Protein AF-A0A074JGA3-F1 (afdb_monomer_lite)

Organism: NCBI:txid1353537

Foldseek 3Di:
DDDPPDPPPDPPVVVVVVVVCVVCVVVVHHDDDDDDPLNVLQVVQCPPHCPSSVVCVVVSCVVVVND

Secondary structure (DSSP, 8-state):
-----------HHHHHHHHHHHHHHHTTPPP-----HHHHHHGGG-BTBHHHHHHHHHHHHHHHT--

Sequence (67 aa):
MNSTRGLRNRAPLKDWTAQAEFELTECGITLCELSRDRDRVVWPHATAGFGKVKKKIRRILDQLGLD

pLDDT: mean 84.76, std 15.7, range [34.03, 96.88]

Radius of gyration: 18.6 Å; chains: 1; bounding box: 32×16×63 Å

Structure (mmCIF, N/CA/C/O backbone):
data_AF-A0A074JGA3-F1
#
_entry.id   AF-A0A074JGA3-F1
#
loop_
_atom_site.group_PDB
_atom_site.id
_atom_site.type_symbol
_atom_site.label_atom_id
_atom_site.label_alt_id
_atom_site.label_comp_id
_atom_site.label_asym_id
_atom_site.label_entity_id
_atom_site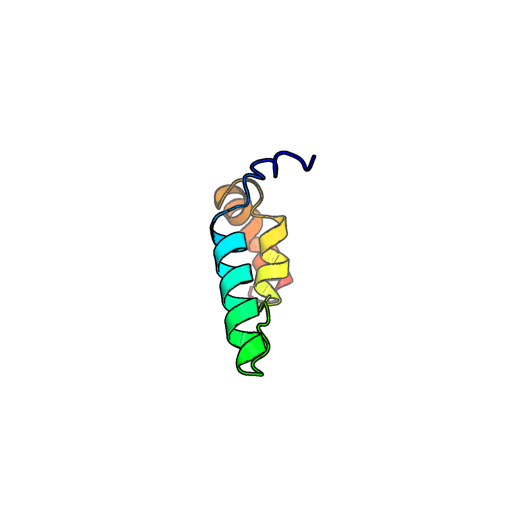.label_seq_id
_atom_site.pdbx_PDB_ins_code
_atom_site.Cartn_x
_atom_site.Cartn_y
_atom_site.Cartn_z
_atom_site.occupancy
_atom_site.B_iso_or_equiv
_atom_site.auth_seq_id
_atom_site.auth_comp_id
_atom_site.auth_asym_id
_atom_site.auth_atom_id
_atom_site.pdbx_PDB_model_num
ATOM 1 N N . MET A 1 1 ? 8.897 3.149 40.835 1.00 38.53 1 MET A N 1
ATOM 2 C CA . MET A 1 1 ? 9.455 2.249 39.803 1.00 38.53 1 MET A CA 1
ATOM 3 C C . MET A 1 1 ? 8.449 2.114 38.671 1.00 38.53 1 MET A C 1
ATOM 5 O O . MET A 1 1 ? 7.424 1.486 38.871 1.00 38.53 1 MET A O 1
ATOM 9 N N . ASN A 1 2 ? 8.701 2.800 37.554 1.00 34.03 2 ASN A N 1
ATOM 10 C CA . ASN A 1 2 ? 8.402 2.421 36.161 1.00 34.03 2 ASN A CA 1
ATOM 11 C C . ASN A 1 2 ? 8.552 3.692 35.321 1.00 34.03 2 ASN A C 1
ATOM 13 O O . ASN A 1 2 ? 7.697 4.566 35.320 1.00 34.03 2 ASN A O 1
ATOM 17 N N . SER A 1 3 ? 9.780 3.951 34.888 1.00 39.50 3 SER A N 1
ATOM 18 C CA . SER A 1 3 ? 10.320 3.485 33.604 1.00 39.50 3 SER A CA 1
ATOM 19 C C . SER A 1 3 ? 9.869 4.432 32.500 1.00 39.50 3 SER A C 1
ATOM 21 O O . SER A 1 3 ? 8.749 4.384 31.995 1.00 39.50 3 SER A O 1
ATOM 23 N N . THR A 1 4 ? 10.781 5.357 32.223 1.00 49.12 4 THR A N 1
ATOM 24 C CA . THR A 1 4 ? 10.807 6.351 31.161 1.00 49.12 4 THR A CA 1
ATOM 25 C C . THR A 1 4 ? 10.272 5.745 29.868 1.00 49.12 4 THR A C 1
ATOM 27 O O . THR A 1 4 ? 10.939 4.941 29.217 1.00 49.12 4 THR A O 1
ATOM 30 N N . ARG A 1 5 ? 9.040 6.109 29.495 1.00 51.69 5 ARG A N 1
ATOM 31 C CA . ARG A 1 5 ? 8.449 5.757 28.203 1.00 51.69 5 ARG A CA 1
ATOM 32 C C . ARG A 1 5 ? 9.268 6.498 27.142 1.00 51.69 5 ARG A C 1
ATOM 34 O O . ARG A 1 5 ? 9.044 7.677 26.894 1.00 51.69 5 ARG A O 1
ATOM 41 N N . GLY A 1 6 ? 10.294 5.826 26.617 1.00 48.31 6 GLY A N 1
ATOM 42 C CA . GLY A 1 6 ? 11.218 6.380 25.636 1.00 48.31 6 GLY A CA 1
ATOM 43 C C . GLY A 1 6 ? 10.450 7.017 24.485 1.00 48.31 6 GLY A C 1
ATOM 44 O O . GLY A 1 6 ? 9.536 6.400 23.932 1.00 48.31 6 GLY A O 1
ATOM 45 N N . LEU A 1 7 ? 10.812 8.257 24.160 1.00 55.31 7 LEU A N 1
ATOM 46 C CA . LEU A 1 7 ? 10.326 9.002 23.005 1.00 55.31 7 LEU A CA 1
ATOM 47 C C . LEU A 1 7 ? 10.692 8.222 21.734 1.00 55.31 7 LEU A C 1
ATOM 49 O O . LEU A 1 7 ? 11.746 8.419 21.134 1.00 55.31 7 LEU A O 1
ATOM 53 N N . ARG A 1 8 ? 9.831 7.282 21.337 1.00 56.00 8 ARG A N 1
ATOM 54 C CA . ARG A 1 8 ? 9.845 6.714 19.993 1.00 56.00 8 ARG A CA 1
ATOM 55 C C . ARG A 1 8 ? 9.395 7.834 19.071 1.00 56.00 8 ARG A C 1
ATOM 57 O O . ARG A 1 8 ? 8.232 8.214 19.107 1.00 56.00 8 ARG A O 1
ATOM 64 N N . ASN A 1 9 ? 10.319 8.356 18.273 1.00 59.41 9 ASN A N 1
ATOM 65 C CA . ASN A 1 9 ? 10.024 9.240 17.152 1.00 59.41 9 ASN A CA 1
ATOM 66 C C . ASN A 1 9 ? 9.193 8.451 16.120 1.00 59.41 9 ASN A C 1
ATOM 68 O O . ASN A 1 9 ? 9.736 7.864 15.183 1.00 59.41 9 ASN A O 1
ATOM 72 N N . ARG A 1 10 ? 7.888 8.302 16.371 1.00 63.19 10 ARG A N 1
ATOM 73 C CA . ARG A 1 10 ? 6.933 7.765 15.403 1.00 63.19 10 ARG A CA 1
ATOM 74 C C . ARG A 1 10 ? 6.656 8.865 14.380 1.00 63.19 10 ARG A C 1
ATOM 76 O O . ARG A 1 10 ? 6.611 10.043 14.715 1.00 63.19 10 ARG A O 1
ATOM 83 N N . ALA A 1 11 ? 6.511 8.483 13.114 1.00 77.88 1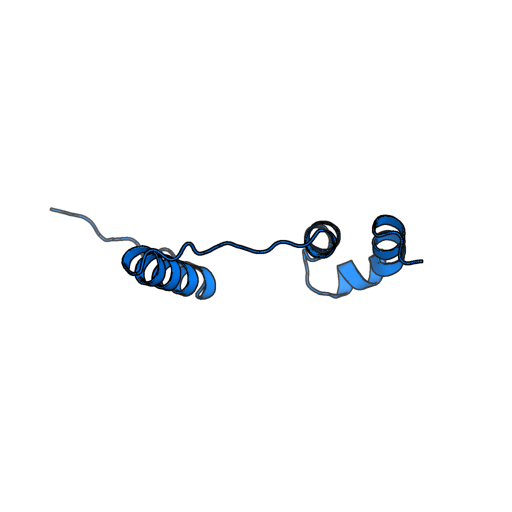1 ALA A N 1
ATOM 84 C CA . ALA A 1 11 ? 6.142 9.437 12.074 1.00 77.88 11 ALA A CA 1
ATOM 85 C C . ALA A 1 11 ? 4.725 9.986 12.360 1.00 77.88 11 ALA A C 1
ATOM 87 O O . ALA A 1 11 ? 3.851 9.168 12.651 1.00 77.88 11 ALA A O 1
ATOM 88 N N . PRO A 1 12 ? 4.457 11.299 12.200 1.00 87.19 12 PRO A N 1
ATOM 89 C CA . PRO A 1 12 ? 3.168 11.918 12.544 1.00 87.19 12 PRO A CA 1
ATOM 90 C C . PRO A 1 12 ? 1.941 11.206 11.960 1.00 87.19 12 PRO A C 1
ATOM 92 O O . PRO A 1 12 ? 0.924 11.051 12.628 1.00 87.19 12 PRO A O 1
ATOM 95 N N . LEU A 1 13 ? 2.063 10.680 10.736 1.00 86.75 13 LEU A N 1
ATOM 96 C CA . LEU A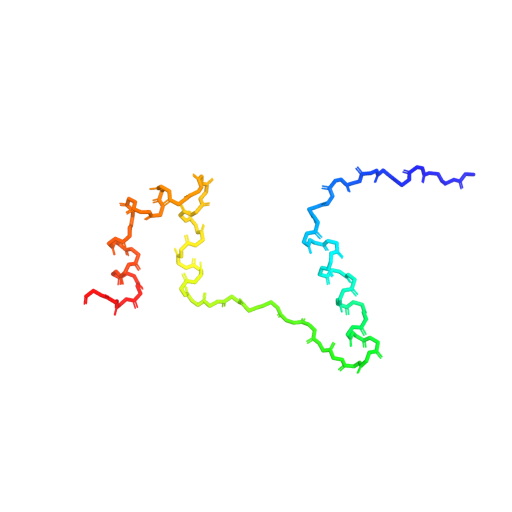 1 13 ? 1.010 9.889 10.099 1.00 86.75 13 LEU A CA 1
ATOM 97 C C . LEU A 1 13 ? 0.654 8.635 10.909 1.00 86.75 13 LEU A C 1
ATOM 99 O O . LEU A 1 13 ? -0.517 8.325 11.070 1.00 86.75 13 LEU A O 1
ATOM 103 N N . LYS A 1 14 ? 1.651 7.920 11.440 1.00 86.25 14 LYS A N 1
ATOM 104 C CA . LYS A 1 14 ? 1.420 6.701 12.227 1.00 86.25 14 LYS A CA 1
ATOM 105 C C . LYS A 1 14 ? 0.734 6.994 13.555 1.00 86.25 14 LYS A C 1
ATOM 107 O O . LYS A 1 14 ? 0.024 6.121 14.049 1.0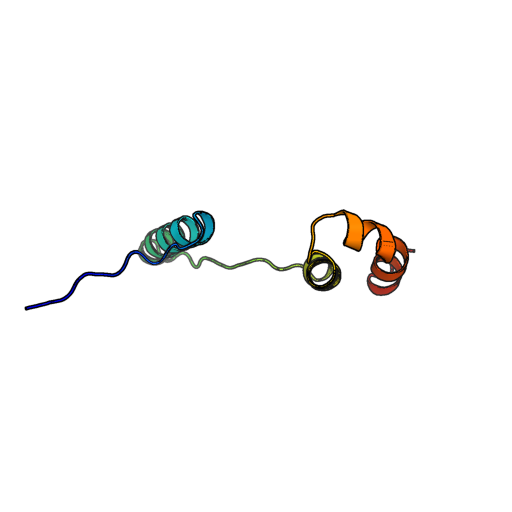0 86.25 14 LYS A O 1
ATOM 112 N N . ASP A 1 15 ? 0.948 8.174 14.122 1.00 89.62 15 ASP A N 1
ATOM 113 C CA . ASP A 1 15 ? 0.261 8.589 15.344 1.00 89.62 15 ASP A CA 1
ATOM 114 C C . ASP A 1 15 ? -1.196 8.952 15.047 1.00 89.62 15 ASP A C 1
ATOM 116 O O . ASP A 1 15 ? -2.095 8.483 15.739 1.00 89.62 15 ASP A O 1
ATOM 120 N N . TRP A 1 16 ? -1.451 9.682 13.958 1.00 90.69 16 TRP A N 1
ATOM 121 C CA . TRP A 1 16 ? -2.815 10.020 13.539 1.00 90.69 16 TRP A CA 1
ATOM 122 C C . TRP A 1 16 ? -3.632 8.797 13.127 1.00 90.69 16 TRP A C 1
ATOM 124 O O . TRP A 1 16 ? -4.785 8.676 13.526 1.00 90.69 16 TRP A O 1
ATOM 134 N N . THR A 1 17 ? -3.044 7.861 12.376 1.00 92.69 17 THR A N 1
ATOM 135 C CA . THR A 1 17 ? -3.732 6.618 11.998 1.00 92.69 17 THR A CA 1
ATOM 136 C C . THR A 1 17 ? -4.082 5.783 13.226 1.00 92.69 17 THR A C 1
ATOM 138 O O . THR A 1 17 ? -5.180 5.248 13.282 1.00 92.69 17 THR A O 1
ATOM 141 N N . ALA A 1 18 ? -3.192 5.705 14.221 1.00 91.94 18 ALA A N 1
ATOM 142 C CA . ALA A 1 18 ? -3.460 4.954 15.447 1.00 91.94 18 ALA A CA 1
ATOM 143 C C . ALA A 1 18 ? -4.597 5.577 16.272 1.00 91.94 18 ALA A C 1
ATOM 145 O O . ALA A 1 18 ? -5.437 4.853 16.799 1.00 91.94 18 ALA A O 1
ATOM 146 N N . GLN A 1 19 ? -4.645 6.911 16.356 1.00 93.19 19 GLN A N 1
ATOM 147 C CA . GLN A 1 19 ? -5.742 7.606 17.027 1.00 93.19 19 GLN A CA 1
ATOM 148 C C . GLN A 1 19 ? -7.075 7.382 16.298 1.00 93.19 19 GLN A C 1
ATOM 150 O O . GLN A 1 19 ? -8.070 7.037 16.929 1.00 93.19 19 GLN A O 1
ATOM 155 N N . ALA A 1 20 ? -7.083 7.514 14.969 1.00 93.88 20 ALA A N 1
ATOM 156 C CA . ALA A 1 20 ? -8.278 7.288 14.162 1.00 93.88 20 ALA A CA 1
ATOM 157 C C . ALA A 1 20 ? -8.767 5.833 14.245 1.00 93.88 20 ALA A C 1
ATOM 159 O O . ALA A 1 20 ? -9.963 5.596 14.354 1.00 93.88 20 ALA A O 1
ATOM 160 N N . GLU A 1 21 ? -7.860 4.854 14.224 1.00 95.38 21 GLU A N 1
ATOM 161 C CA . GLU A 1 21 ? -8.202 3.435 14.376 1.00 95.38 21 GLU A CA 1
ATOM 162 C C . GLU A 1 21 ? -8.922 3.172 15.702 1.00 95.38 21 GLU A C 1
ATOM 164 O O . GLU A 1 21 ? -9.943 2.486 15.719 1.00 95.38 21 GLU A O 1
ATOM 169 N N . PHE A 1 22 ? -8.434 3.770 16.792 1.00 94.81 22 PHE A N 1
ATOM 170 C CA . PHE A 1 22 ? -9.064 3.673 18.105 1.00 94.81 22 PHE A CA 1
ATOM 171 C C . PHE A 1 22 ? -10.482 4.266 18.105 1.00 94.81 22 PHE A C 1
ATOM 173 O O . PHE A 1 22 ? -11.439 3.568 18.430 1.00 94.81 22 PHE A O 1
ATOM 180 N N . GLU A 1 23 ? -10.635 5.522 17.680 1.00 96.44 23 GLU A N 1
ATOM 181 C CA . GLU A 1 23 ? -11.929 6.225 17.682 1.00 96.44 23 GLU A CA 1
ATOM 182 C C . GLU A 1 23 ? -12.975 5.552 16.781 1.00 96.44 23 GLU A C 1
ATOM 184 O O . GLU A 1 23 ? -14.154 5.468 17.130 1.00 96.44 23 GLU A O 1
ATOM 189 N N . LEU A 1 24 ? -12.545 5.037 15.627 1.00 96.06 24 LEU A N 1
ATOM 190 C CA . LEU A 1 24 ? -13.421 4.332 14.695 1.00 96.06 24 LEU A CA 1
ATOM 191 C C . LEU A 1 24 ? -13.842 2.966 15.247 1.00 96.06 24 LEU A C 1
ATOM 193 O O . LEU A 1 24 ? -15.013 2.606 15.129 1.00 96.06 24 LEU A O 1
ATOM 197 N N . THR A 1 25 ? -12.932 2.243 15.906 1.00 96.12 25 THR A N 1
ATOM 198 C CA . THR A 1 25 ? -13.233 0.934 16.506 1.00 96.12 25 THR A CA 1
ATOM 199 C C . THR A 1 25 ? -14.256 1.050 17.636 1.00 96.12 25 THR A C 1
ATOM 201 O O . THR A 1 25 ? -15.171 0.230 17.697 1.00 96.12 25 THR A O 1
ATOM 204 N N . GLU A 1 26 ? -14.179 2.096 18.466 1.00 96.56 26 GLU A N 1
ATOM 205 C CA . GLU A 1 26 ? -15.193 2.391 19.497 1.00 96.56 26 GLU A CA 1
ATOM 206 C C . GLU A 1 26 ? -16.587 2.628 18.888 1.00 96.56 26 GLU A C 1
ATOM 208 O O . GLU A 1 26 ? -17.608 2.304 19.492 1.00 96.56 26 GLU A O 1
ATOM 213 N N . CYS A 1 27 ? -16.641 3.134 17.653 1.00 96.88 27 CYS A N 1
ATOM 214 C CA . CYS A 1 27 ? -17.878 3.306 16.891 1.00 96.88 27 CYS A CA 1
ATOM 215 C C . CYS A 1 27 ? -18.306 2.044 16.114 1.00 96.88 27 CYS A C 1
ATOM 217 O O . CYS A 1 27 ? -19.283 2.092 15.366 1.00 96.88 27 CYS A O 1
ATOM 219 N N . GLY A 1 28 ? -17.580 0.926 16.236 1.00 96.69 28 GLY A N 1
ATOM 220 C CA . GLY A 1 28 ? -17.818 -0.296 15.461 1.00 96.69 28 GLY A CA 1
ATOM 221 C C . GLY A 1 28 ? -17.419 -0.192 13.982 1.00 96.69 28 GLY A C 1
ATOM 222 O O . GLY A 1 28 ? -17.872 -0.994 13.166 1.00 96.69 28 GLY A O 1
ATOM 223 N N . ILE A 1 29 ? -16.591 0.790 13.617 1.00 96.75 29 ILE A N 1
ATOM 224 C CA . ILE A 1 29 ? -16.114 1.032 12.252 1.00 96.75 29 ILE A CA 1
ATOM 225 C C . ILE A 1 29 ? -14.678 0.519 12.122 1.00 96.75 29 ILE A C 1
ATOM 227 O O . ILE A 1 29 ? -13.782 0.928 12.856 1.00 96.75 29 ILE A O 1
ATOM 231 N N . THR A 1 30 ? -14.430 -0.352 11.145 1.00 94.19 30 THR A N 1
ATOM 232 C CA . THR A 1 30 ? -13.081 -0.857 10.863 1.00 94.19 30 THR A CA 1
ATOM 233 C C . THR A 1 30 ? -12.321 0.093 9.940 1.00 94.19 30 THR A C 1
ATOM 235 O O . THR A 1 30 ? -12.774 0.392 8.833 1.00 94.19 30 THR A O 1
ATOM 238 N N . LEU A 1 31 ? -11.138 0.534 10.370 1.00 92.88 31 LEU A N 1
ATOM 239 C CA . LEU A 1 31 ? -10.197 1.260 9.520 1.00 92.88 31 LEU A CA 1
ATOM 240 C C . LEU A 1 31 ? -9.392 0.273 8.659 1.00 92.88 31 LEU A C 1
ATOM 242 O O . LEU A 1 31 ? -8.789 -0.661 9.181 1.00 92.88 31 LEU A O 1
ATOM 246 N N . CYS A 1 32 ? -9.338 0.507 7.346 1.00 90.25 32 CYS A N 1
ATOM 247 C CA . CYS A 1 32 ? -8.594 -0.330 6.402 1.00 90.25 32 CYS A CA 1
ATOM 248 C C . CYS A 1 32 ? -7.637 0.514 5.552 1.00 90.25 32 CYS A C 1
ATOM 250 O O . CYS A 1 32 ? -8.024 1.547 5.004 1.00 90.25 32 CYS A O 1
ATOM 252 N N . GLU A 1 33 ? -6.398 0.050 5.386 1.00 87.88 33 GLU A N 1
ATOM 253 C CA . G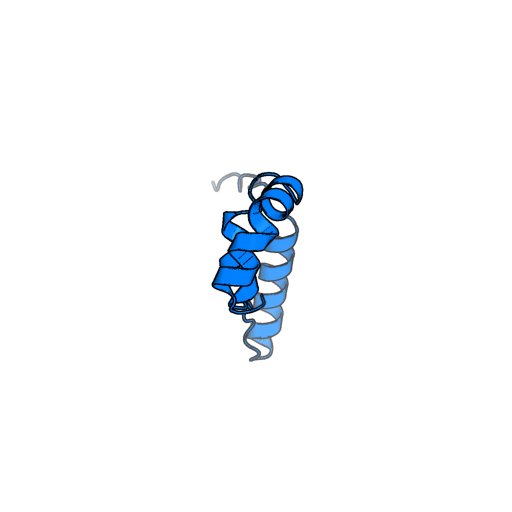LU A 1 33 ? -5.439 0.658 4.461 1.00 87.88 33 GLU A CA 1
ATOM 254 C C . GLU A 1 33 ? -5.708 0.172 3.027 1.00 87.88 33 GLU A C 1
ATOM 256 O O . GLU A 1 33 ? -5.677 -1.027 2.744 1.00 87.88 33 GLU A O 1
ATOM 261 N N . LEU A 1 34 ? -5.976 1.103 2.106 1.00 88.44 34 LEU A N 1
ATOM 262 C CA . LEU A 1 34 ? -6.194 0.788 0.694 1.00 88.44 34 LEU A CA 1
ATOM 263 C C . LEU A 1 34 ? -4.876 0.890 -0.079 1.00 88.44 34 LEU A C 1
ATOM 265 O O . LEU A 1 34 ? -4.416 1.984 -0.392 1.00 88.44 34 LEU A O 1
ATOM 269 N N . SER A 1 35 ? -4.310 -0.257 -0.448 1.00 87.38 35 SER A N 1
ATOM 270 C CA . SER A 1 35 ? -3.193 -0.342 -1.393 1.00 87.38 35 SER A CA 1
ATOM 271 C C . SER A 1 35 ? -3.706 -0.858 -2.734 1.00 87.38 35 SER A C 1
ATOM 273 O O . SER A 1 35 ? -4.160 -2.001 -2.820 1.00 87.38 35 SER A O 1
ATOM 275 N N . ARG A 1 36 ? -3.664 -0.024 -3.782 1.00 89.06 36 ARG A N 1
ATOM 276 C CA . ARG A 1 36 ? -4.061 -0.437 -5.136 1.00 89.06 36 ARG A CA 1
ATOM 277 C C . ARG A 1 36 ? -2.918 -1.197 -5.801 1.00 89.06 36 ARG A C 1
ATOM 279 O O . ARG A 1 36 ? -1.749 -0.988 -5.480 1.00 89.06 36 ARG A O 1
ATOM 286 N N . ASP A 1 37 ? -3.229 -2.001 -6.812 1.00 88.69 37 ASP A N 1
ATOM 287 C CA . ASP A 1 37 ? -2.202 -2.738 -7.564 1.00 88.69 37 ASP A CA 1
ATOM 288 C C . ASP A 1 37 ? -1.152 -1.806 -8.179 1.00 88.69 37 ASP A C 1
ATOM 290 O O . ASP A 1 37 ? 0.044 -2.090 -8.146 1.00 88.69 37 ASP A O 1
ATOM 294 N N . ARG A 1 38 ? -1.580 -0.626 -8.644 1.00 87.69 38 ARG A N 1
ATOM 295 C CA . ARG A 1 38 ? -0.668 0.404 -9.161 1.00 87.69 38 ARG A CA 1
ATOM 296 C C . ARG A 1 38 ? 0.295 0.914 -8.095 1.00 87.69 38 ARG A C 1
ATOM 298 O O . ARG A 1 38 ? 1.476 1.085 -8.385 1.00 87.69 38 ARG A O 1
ATOM 305 N N . ASP A 1 39 ? -0.181 1.101 -6.866 1.00 90.19 39 ASP A N 1
ATOM 306 C CA . ASP A 1 39 ? 0.669 1.538 -5.760 1.00 90.19 39 ASP A CA 1
ATOM 307 C C . ASP A 1 39 ? 1.720 0.470 -5.461 1.00 90.19 39 ASP A C 1
ATOM 309 O O . ASP A 1 39 ? 2.896 0.798 -5.339 1.00 90.19 39 ASP A O 1
ATOM 313 N N . ARG A 1 40 ? 1.333 -0.814 -5.456 1.00 90.31 40 ARG A N 1
ATOM 314 C CA . ARG A 1 40 ? 2.254 -1.945 -5.244 1.00 90.31 40 ARG A CA 1
ATOM 315 C C . ARG A 1 40 ? 3.353 -2.033 -6.301 1.00 90.31 40 ARG A C 1
ATOM 317 O O . ARG A 1 40 ? 4.483 -2.372 -5.961 1.00 90.31 40 ARG A O 1
ATOM 324 N N . VAL A 1 41 ? 3.048 -1.715 -7.560 1.00 92.50 41 VAL A N 1
ATOM 325 C CA . VAL A 1 41 ? 4.043 -1.705 -8.648 1.00 92.50 41 VAL A CA 1
ATOM 326 C C . VAL A 1 41 ? 4.961 -0.480 -8.557 1.00 92.50 41 VAL A C 1
ATOM 328 O O . VAL A 1 41 ? 6.161 -0.576 -8.811 1.00 92.50 41 VAL A O 1
ATOM 331 N N . VAL A 1 42 ? 4.436 0.678 -8.150 1.00 91.75 42 VAL A N 1
ATOM 332 C CA . VAL A 1 42 ? 5.205 1.932 -8.080 1.00 91.75 42 VAL A CA 1
ATOM 333 C C . VAL A 1 42 ? 6.087 2.013 -6.828 1.00 91.75 42 VAL A C 1
ATOM 335 O O . VAL A 1 42 ? 7.237 2.457 -6.919 1.00 91.75 42 VAL A O 1
ATOM 338 N N . TRP A 1 43 ? 5.587 1.587 -5.662 1.00 90.12 43 TRP A N 1
ATOM 339 C CA . TRP A 1 43 ? 6.239 1.783 -4.355 1.00 90.12 43 TRP A CA 1
ATOM 340 C C . TRP A 1 43 ? 7.693 1.291 -4.282 1.00 90.12 43 TRP A C 1
ATOM 342 O O . TRP A 1 43 ? 8.549 2.045 -3.810 1.00 90.12 43 TRP A O 1
ATOM 352 N N . PRO A 1 44 ? 8.041 0.099 -4.810 1.00 91.25 44 PRO A N 1
ATOM 353 C CA . PRO A 1 44 ? 9.420 -0.399 -4.814 1.00 91.25 44 PRO A CA 1
ATOM 354 C C . PRO A 1 44 ? 10.410 0.509 -5.559 1.00 91.25 44 PRO A C 1
ATOM 356 O O . PRO A 1 44 ? 11.628 0.400 -5.397 1.00 91.25 44 PRO A O 1
ATOM 359 N N . HIS A 1 45 ? 9.916 1.408 -6.412 1.00 90.75 45 HIS A N 1
ATOM 360 C CA . HIS A 1 45 ? 10.727 2.342 -7.187 1.00 90.75 45 HIS A CA 1
ATOM 361 C C . HIS A 1 45 ? 10.817 3.740 -6.558 1.00 90.75 45 HIS A C 1
ATOM 363 O O . HIS A 1 45 ? 11.707 4.509 -6.929 1.00 90.75 45 HIS A O 1
ATOM 369 N N . ALA A 1 46 ? 9.986 4.049 -5.558 1.00 90.00 46 ALA A N 1
ATOM 370 C CA . ALA A 1 46 ? 9.911 5.344 -4.878 1.00 90.00 46 ALA A CA 1
ATOM 371 C C . ALA A 1 46 ? 10.902 5.490 -3.699 1.00 90.00 46 ALA A C 1
ATOM 373 O O . ALA A 1 46 ? 10.632 6.175 -2.720 1.00 90.00 46 ALA A O 1
ATOM 374 N N . THR A 1 47 ? 12.085 4.872 -3.784 1.00 86.06 47 THR A N 1
ATOM 375 C CA . THR A 1 47 ? 13.046 4.792 -2.660 1.00 86.06 47 THR A CA 1
ATOM 376 C C . THR A 1 47 ? 13.885 6.050 -2.421 1.00 86.06 47 THR A C 1
ATOM 378 O O . THR A 1 47 ? 14.576 6.137 -1.414 1.00 86.06 47 THR A O 1
ATOM 381 N N . ALA A 1 48 ? 13.894 7.008 -3.350 1.00 84.69 48 ALA A N 1
ATOM 382 C CA . ALA A 1 48 ? 14.649 8.263 -3.222 1.00 84.69 48 ALA A CA 1
ATOM 383 C C . ALA A 1 48 ? 13.899 9.429 -3.889 1.00 84.69 48 ALA A C 1
ATOM 385 O O . ALA A 1 48 ? 14.478 10.225 -4.627 1.00 84.69 48 ALA A O 1
ATOM 386 N N . GLY A 1 49 ? 12.578 9.460 -3.701 1.00 84.88 49 GLY A N 1
ATOM 387 C CA . GLY A 1 49 ? 11.687 10.412 -4.358 1.00 84.88 49 GLY A CA 1
ATOM 388 C C . GLY A 1 49 ? 11.354 10.052 -5.811 1.00 84.88 49 GLY A C 1
ATOM 389 O O . GLY A 1 49 ? 11.664 8.967 -6.315 1.00 84.88 49 GLY A O 1
ATOM 390 N N . PHE A 1 50 ? 10.705 10.993 -6.499 1.00 88.75 50 PHE A N 1
ATOM 391 C CA . PHE A 1 50 ? 10.084 10.766 -7.808 1.00 88.75 50 PHE A CA 1
ATOM 392 C C . PHE A 1 50 ? 11.081 10.494 -8.949 1.00 88.75 50 PHE A C 1
ATOM 394 O O . PHE A 1 50 ? 10.744 9.823 -9.923 1.00 88.75 50 PHE A O 1
ATOM 401 N N . GLY A 1 51 ? 12.334 10.948 -8.840 1.00 91.44 51 GLY A N 1
ATOM 402 C CA . GLY A 1 51 ? 13.322 10.807 -9.917 1.00 91.44 51 GLY A CA 1
ATOM 403 C C . GLY A 1 51 ? 13.606 9.352 -10.317 1.00 91.44 51 GLY A C 1
ATOM 404 O O . GLY A 1 51 ? 13.767 9.057 -11.502 1.00 91.44 51 GLY A O 1
ATOM 405 N N . LYS A 1 52 ? 13.624 8.421 -9.352 1.00 90.44 52 LYS A N 1
ATOM 406 C CA . LYS A 1 52 ? 13.816 6.985 -9.630 1.00 90.44 52 LYS A CA 1
ATOM 407 C C . LYS A 1 52 ? 12.600 6.356 -10.308 1.00 90.44 52 LYS A C 1
ATOM 409 O O . LYS A 1 52 ? 12.777 5.523 -11.194 1.00 90.44 52 LYS A O 1
ATOM 414 N N . VAL A 1 53 ? 11.398 6.790 -9.935 1.00 93.50 53 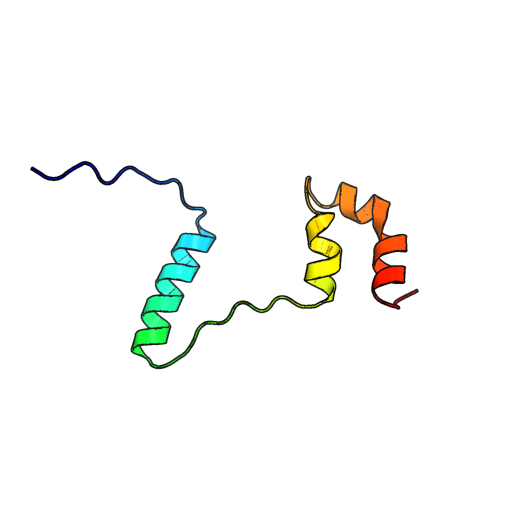VAL A N 1
ATOM 415 C CA . VAL A 1 53 ? 10.145 6.373 -10.578 1.00 93.50 53 VAL A CA 1
ATOM 416 C C . VAL A 1 53 ? 10.119 6.864 -12.023 1.00 93.50 53 VAL A C 1
ATOM 418 O O . VAL A 1 53 ? 9.945 6.059 -12.931 1.00 93.50 53 VAL A O 1
ATOM 421 N N . LYS A 1 54 ? 10.417 8.151 -12.260 1.00 93.94 54 LYS A N 1
ATOM 422 C CA . LYS A 1 54 ? 10.452 8.750 -13.605 1.00 93.94 54 LYS A CA 1
ATOM 423 C C . LYS A 1 54 ? 11.369 7.985 -14.565 1.00 93.94 54 LYS A C 1
ATOM 425 O O . LYS A 1 54 ? 10.986 7.741 -15.701 1.00 93.94 54 LYS A O 1
ATOM 430 N N . LYS A 1 55 ? 12.554 7.557 -14.112 1.00 94.12 55 LYS A N 1
ATOM 431 C CA . LYS A 1 55 ? 13.494 6.760 -14.929 1.00 94.12 55 LYS A CA 1
ATOM 432 C C . LYS A 1 55 ? 12.956 5.377 -15.317 1.00 94.12 55 LYS A C 1
ATOM 434 O O . LYS A 1 55 ? 13.411 4.815 -16.304 1.00 94.12 55 LYS A O 1
ATOM 439 N N . LYS A 1 56 ? 12.026 4.821 -14.537 1.00 93.19 56 LYS A N 1
ATOM 440 C CA . LYS A 1 56 ? 11.450 3.482 -14.734 1.00 93.19 56 LYS A CA 1
ATOM 441 C C . LYS A 1 56 ? 10.008 3.518 -15.242 1.00 93.19 56 LYS A C 1
ATOM 443 O O . LYS A 1 56 ? 9.401 2.462 -15.363 1.00 93.19 56 LYS A O 1
ATOM 448 N N . ILE A 1 57 ? 9.470 4.705 -15.543 1.00 93.00 57 ILE A N 1
ATOM 449 C CA . ILE A 1 57 ? 8.038 4.890 -15.798 1.00 93.00 57 ILE A CA 1
ATOM 450 C C . ILE A 1 57 ? 7.525 4.034 -16.949 1.00 93.00 57 ILE A C 1
ATOM 452 O O . ILE A 1 57 ? 6.444 3.488 -16.810 1.00 93.00 57 ILE A O 1
ATOM 456 N N . ARG A 1 58 ? 8.314 3.863 -18.022 1.00 94.81 58 ARG A N 1
ATOM 457 C CA . ARG A 1 58 ? 7.950 2.993 -19.148 1.00 94.81 58 ARG A CA 1
ATOM 458 C C . ARG A 1 58 ? 7.668 1.581 -18.643 1.00 94.81 58 ARG A C 1
ATOM 460 O O . ARG A 1 58 ? 6.517 1.222 -18.533 1.00 94.81 58 ARG A O 1
ATOM 467 N N . ARG A 1 59 ? 8.687 0.899 -18.111 1.00 92.50 59 ARG A N 1
ATOM 468 C CA . ARG A 1 59 ? 8.558 -0.441 -17.513 1.00 92.50 59 ARG A CA 1
ATOM 469 C C . ARG A 1 59 ? 7.400 -0.574 -16.511 1.00 92.50 59 ARG A C 1
ATOM 471 O O . ARG A 1 59 ? 6.808 -1.641 -16.416 1.00 92.50 59 ARG A O 1
ATOM 478 N N . ILE A 1 60 ? 7.129 0.458 -15.710 1.00 92.88 60 ILE A N 1
ATOM 479 C CA . ILE A 1 60 ? 6.009 0.452 -14.758 1.00 92.88 60 ILE A CA 1
ATOM 480 C C . ILE A 1 60 ? 4.663 0.412 -15.497 1.00 92.88 60 ILE A C 1
ATOM 482 O O . ILE A 1 60 ? 3.768 -0.302 -15.060 1.00 92.88 60 ILE A O 1
ATOM 486 N N . LEU A 1 61 ? 4.513 1.162 -16.591 1.00 93.12 61 LEU A N 1
ATOM 487 C CA . LEU A 1 61 ? 3.315 1.144 -17.433 1.00 93.12 61 LEU A CA 1
ATOM 488 C C . LEU A 1 61 ? 3.157 -0.203 -18.152 1.00 93.12 61 LEU A C 1
ATOM 490 O O . LEU A 1 61 ? 2.065 -0.766 -18.063 1.00 93.12 61 LEU A O 1
ATOM 494 N N . ASP A 1 62 ? 4.239 -0.782 -18.688 1.00 93.50 62 ASP A N 1
ATOM 495 C CA . ASP A 1 62 ? 4.242 -2.145 -19.239 1.00 93.50 62 ASP A CA 1
ATOM 496 C C . ASP A 1 62 ? 3.717 -3.165 -18.210 1.00 93.50 62 ASP A C 1
ATOM 498 O O . ASP A 1 62 ? 2.831 -3.971 -18.495 1.00 93.50 62 ASP A O 1
ATOM 502 N N . GLN A 1 63 ? 4.213 -3.105 -16.966 1.00 91.19 63 GLN A N 1
ATOM 503 C CA . GLN A 1 63 ? 3.790 -4.001 -15.879 1.00 91.19 63 GLN A CA 1
ATOM 504 C C . GLN A 1 63 ? 2.327 -3.819 -15.465 1.00 91.19 63 GLN A C 1
ATOM 506 O O . GLN A 1 63 ? 1.739 -4.731 -14.885 1.00 91.19 63 GLN A O 1
ATOM 511 N N . LEU A 1 64 ? 1.753 -2.649 -15.730 1.00 91.81 64 LEU A N 1
ATOM 512 C CA . LEU A 1 64 ? 0.355 -2.342 -15.454 1.00 91.81 64 LEU A CA 1
ATOM 513 C C . LEU A 1 64 ? -0.556 -2.589 -16.664 1.00 91.81 64 LEU A C 1
ATOM 515 O O . LEU A 1 64 ? -1.770 -2.441 -16.521 1.00 91.81 64 LEU A O 1
ATOM 519 N N . GLY A 1 65 ? 0.001 -2.956 -17.825 1.00 91.31 65 GLY A N 1
ATOM 520 C CA . GLY A 1 65 ? -0.742 -3.114 -19.075 1.00 91.31 65 GLY A CA 1
ATOM 521 C C . GLY A 1 65 ? -1.311 -1.793 -19.603 1.00 91.31 65 GLY A C 1
ATOM 522 O O . GLY A 1 65 ? -2.433 -1.774 -20.100 1.00 91.31 65 GLY A O 1
ATOM 523 N N . LEU A 1 66 ? -0.580 -0.687 -19.420 1.00 87.12 66 LEU A N 1
ATOM 524 C CA . LEU A 1 66 ? -1.017 0.683 -19.734 1.00 87.12 66 LEU A CA 1
ATOM 525 C C . LEU A 1 66 ? -0.188 1.355 -20.847 1.00 87.12 66 LEU A C 1
ATOM 527 O O . LEU A 1 66 ? -0.150 2.587 -20.898 1.00 87.12 66 LEU A O 1
ATOM 531 N N . ASP A 1 67 ? 0.502 0.572 -21.676 1.00 72.75 67 ASP A N 1
ATOM 532 C CA . ASP A 1 67 ? 1.333 1.069 -22.785 1.00 72.75 67 ASP A CA 1
ATOM 533 C C . ASP A 1 67 ? 0.559 1.410 -24.059 1.00 72.75 67 ASP A C 1
ATOM 535 O O . ASP A 1 67 ? -0.416 0.691 -24.385 1.00 72.75 67 ASP A O 1
#